Protein AF-A0A933IHC4-F1 (afdb_monomer_lite)

pLDDT: mean 95.95, std 3.66, range [78.44, 98.06]

Foldseek 3Di:
DAEEQEECDDVSVVVQVVCVVVPHHYDYDYDPVVVVVVD

Sequence (39 aa):
MKTVIAGAGALGSVLGGYFAQVGADVTLIARKAHVEAIR

Secondary structure (DSSP, 8-state):
-EEEEE--SHHHHHHHHHHHHTT-EEEEE--HHHHHHH-

Structure (mmCIF, N/CA/C/O backbone):
data_AF-A0A933IHC4-F1
#
_entry.id   AF-A0A933IHC4-F1
#
loop_
_atom_site.group_PDB
_atom_site.id
_atom_site.type_symbol
_atom_site.label_atom_id
_atom_site.label_alt_id
_atom_site.label_comp_id
_atom_site.label_asym_id
_atom_site.label_entity_id
_atom_site.label_seq_id
_atom_site.pdbx_PDB_ins_code
_atom_site.Cartn_x
_atom_site.Cartn_y
_atom_site.Cartn_z
_atom_site.occupancy
_atom_site.B_iso_or_equiv
_atom_site.auth_seq_id
_atom_site.auth_comp_id
_atom_site.auth_asym_id
_atom_site.auth_atom_id
_atom_site.pdbx_PDB_model_num
ATOM 1 N N . MET A 1 1 ? -10.772 7.480 14.004 1.00 87.06 1 MET A N 1
ATOM 2 C CA . MET A 1 1 ? -9.308 7.677 14.119 1.00 87.06 1 MET A CA 1
ATOM 3 C C . MET A 1 1 ? -8.742 7.708 12.711 1.00 87.06 1 MET A C 1
ATOM 5 O O . MET A 1 1 ? -9.224 6.924 11.905 1.00 87.06 1 MET A O 1
ATOM 9 N N . LYS A 1 2 ? -7.803 8.610 12.402 1.00 94.44 2 LYS A N 1
ATOM 10 C CA . LYS A 1 2 ? -7.169 8.686 11.076 1.00 94.44 2 LYS A CA 1
ATOM 11 C C . LYS A 1 2 ? -5.775 8.079 11.133 1.00 94.44 2 LYS A C 1
ATOM 13 O O . LYS A 1 2 ? -5.011 8.432 12.030 1.00 94.44 2 LYS A O 1
ATOM 18 N N . THR A 1 3 ? -5.453 7.210 10.184 1.00 97.12 3 THR A N 1
ATOM 19 C CA . THR A 1 3 ? -4.179 6.489 10.130 1.00 97.12 3 THR A CA 1
ATOM 20 C C . THR A 1 3 ? -3.416 6.880 8.873 1.00 97.12 3 THR A C 1
ATOM 22 O O . THR A 1 3 ? -3.952 6.848 7.769 1.00 97.12 3 THR A O 1
ATOM 25 N N . VAL A 1 4 ? -2.142 7.233 9.024 1.00 98.06 4 VAL A N 1
ATOM 26 C CA . VAL A 1 4 ? -1.253 7.530 7.896 1.00 98.06 4 VAL A CA 1
ATOM 27 C C . VAL A 1 4 ? -0.182 6.455 7.817 1.00 98.06 4 VAL A C 1
ATOM 29 O O . VAL A 1 4 ? 0.480 6.171 8.812 1.00 98.06 4 VAL A O 1
ATOM 32 N N . ILE A 1 5 ? 0.019 5.894 6.626 1.00 97.81 5 ILE A N 1
ATOM 33 C CA . ILE A 1 5 ? 1.136 4.989 6.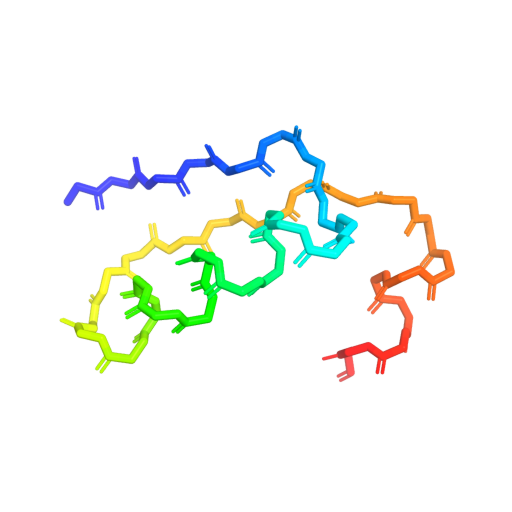349 1.00 97.81 5 ILE A CA 1
ATOM 34 C C . ILE A 1 5 ? 2.133 5.71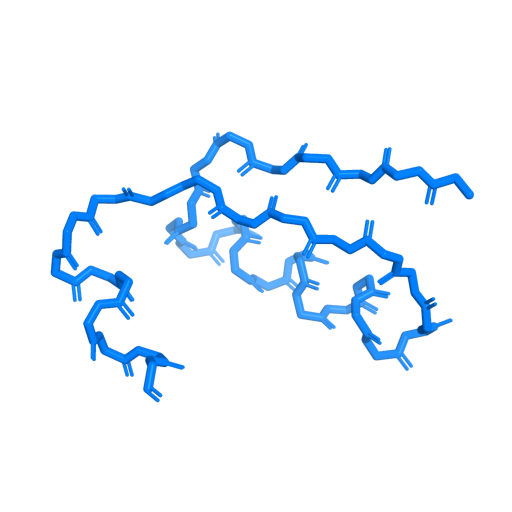0 5.445 1.00 97.81 5 ILE A C 1
ATOM 36 O O . ILE A 1 5 ? 1.876 5.965 4.265 1.00 97.81 5 ILE A O 1
ATOM 40 N N . ALA A 1 6 ? 3.289 6.043 6.019 1.00 97.44 6 ALA A N 1
ATOM 41 C CA . ALA A 1 6 ? 4.397 6.669 5.313 1.00 97.44 6 ALA A CA 1
ATOM 42 C C . ALA A 1 6 ? 5.194 5.619 4.520 1.00 97.44 6 ALA A C 1
ATOM 44 O O . ALA A 1 6 ? 6.185 5.078 5.001 1.00 97.44 6 ALA A O 1
ATOM 45 N N . GLY A 1 7 ? 4.743 5.336 3.295 1.00 96.50 7 GLY A N 1
ATOM 46 C CA . GLY A 1 7 ? 5.399 4.431 2.353 1.00 96.50 7 GLY A CA 1
ATOM 47 C C . GLY A 1 7 ? 4.485 3.316 1.849 1.00 96.50 7 GLY A C 1
ATOM 48 O O . GLY A 1 7 ? 4.470 2.227 2.411 1.00 96.50 7 GLY A O 1
ATOM 49 N N . ALA A 1 8 ? 3.794 3.540 0.729 1.00 96.06 8 ALA A N 1
ATOM 50 C CA . ALA A 1 8 ? 2.984 2.520 0.046 1.00 96.06 8 ALA A CA 1
ATOM 51 C C . ALA A 1 8 ? 3.821 1.626 -0.896 1.00 96.06 8 ALA A C 1
ATOM 53 O O . ALA A 1 8 ? 3.608 1.575 -2.108 1.00 96.06 8 ALA A O 1
ATOM 54 N N . GLY A 1 9 ? 4.861 0.996 -0.345 1.00 94.44 9 GLY A N 1
ATOM 55 C CA . GLY A 1 9 ? 5.571 -0.114 -0.993 1.00 94.44 9 GLY A CA 1
ATOM 56 C C . GLY A 1 9 ? 4.891 -1.450 -0.681 1.00 94.44 9 GLY A C 1
ATOM 57 O O . GLY A 1 9 ? 3.731 -1.470 -0.288 1.00 94.44 9 GLY A O 1
ATOM 58 N N . ALA A 1 10 ? 5.619 -2.565 -0.774 1.00 96.38 10 ALA A N 1
ATOM 59 C CA . ALA A 1 10 ? 5.064 -3.897 -0.499 1.00 96.38 10 ALA A CA 1
ATOM 60 C C . ALA A 1 10 ? 4.327 -3.980 0.856 1.00 96.38 10 ALA A C 1
ATOM 62 O O . ALA A 1 10 ? 3.133 -4.261 0.900 1.00 96.38 10 ALA A O 1
ATOM 63 N N . LEU A 1 11 ? 5.012 -3.672 1.962 1.00 97.75 11 LEU A N 1
ATOM 64 C CA . LEU A 1 11 ? 4.429 -3.809 3.302 1.00 97.75 11 LEU A CA 1
ATOM 65 C C . LEU A 1 11 ? 3.363 -2.753 3.604 1.00 97.75 11 LEU A C 1
ATOM 67 O O . LEU A 1 11 ? 2.297 -3.088 4.116 1.00 97.75 11 LEU A O 1
ATOM 71 N N . GLY A 1 12 ? 3.630 -1.486 3.280 1.00 97.38 12 GLY A N 1
ATOM 72 C CA . GLY A 1 12 ? 2.692 -0.405 3.583 1.00 97.38 12 GLY A CA 1
ATOM 73 C C . GLY A 1 12 ? 1.368 -0.543 2.835 1.00 97.38 12 GLY A C 1
ATOM 74 O O . GLY A 1 12 ? 0.321 -0.262 3.412 1.00 97.38 12 GLY A O 1
ATOM 75 N N . SER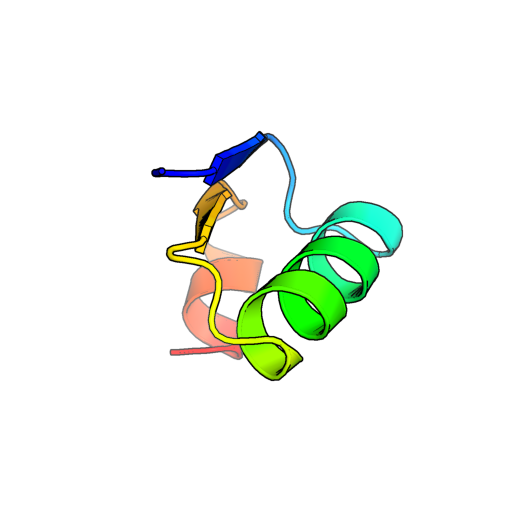 A 1 13 ? 1.395 -1.045 1.598 1.00 96.50 13 SER A N 1
ATOM 76 C CA . SER A 1 13 ? 0.177 -1.301 0.825 1.00 96.50 13 SER A CA 1
ATOM 77 C C . SER A 1 13 ? -0.617 -2.490 1.366 1.00 96.50 13 SER A C 1
ATOM 79 O O . SER A 1 13 ? -1.838 -2.405 1.440 1.00 96.50 13 SER A O 1
ATOM 81 N N . VAL A 1 14 ? 0.043 -3.568 1.810 1.00 97.75 14 VAL A N 1
ATOM 82 C CA . VAL A 1 14 ? -0.641 -4.718 2.434 1.00 97.75 14 VAL A CA 1
ATOM 83 C C . VAL A 1 14 ? -1.307 -4.312 3.748 1.00 97.75 14 VAL A C 1
ATOM 85 O O . VAL A 1 14 ? -2.498 -4.549 3.935 1.00 97.75 14 VAL A O 1
ATOM 88 N N . LEU A 1 15 ? -0.566 -3.659 4.647 1.00 97.94 15 LEU A N 1
ATOM 89 C CA . LEU A 1 15 ? -1.109 -3.212 5.933 1.00 97.94 15 LEU A CA 1
ATOM 90 C C . LEU A 1 15 ? -2.220 -2.176 5.745 1.00 97.94 15 LEU A C 1
ATOM 92 O O . LEU A 1 15 ? -3.273 -2.281 6.367 1.00 97.94 15 LEU A O 1
ATOM 96 N N . GLY A 1 16 ? -2.009 -1.206 4.853 1.00 97.25 16 GLY A N 1
ATOM 97 C CA . GLY A 1 16 ? -3.013 -0.198 4.532 1.00 97.25 16 GLY A CA 1
ATOM 98 C C . GLY A 1 16 ? -4.274 -0.784 3.914 1.00 97.25 16 GLY A C 1
ATOM 99 O O . GLY A 1 16 ? -5.368 -0.364 4.275 1.00 97.25 16 GLY A O 1
ATOM 100 N N . GLY A 1 17 ? -4.128 -1.791 3.049 1.00 96.62 17 GLY A N 1
ATOM 101 C CA . GLY A 1 17 ? -5.244 -2.547 2.491 1.00 96.62 17 GLY A CA 1
ATOM 102 C C . GLY A 1 17 ? -6.053 -3.258 3.574 1.00 96.62 17 GLY A C 1
ATOM 103 O O . GLY A 1 17 ? -7.265 -3.077 3.635 1.00 96.62 17 GLY A O 1
ATOM 104 N N . TYR A 1 18 ? -5.396 -3.988 4.483 1.00 97.94 18 TYR A N 1
ATOM 105 C CA . TYR A 1 18 ? -6.086 -4.637 5.604 1.00 97.94 18 TYR A CA 1
ATOM 106 C C . TYR A 1 18 ? -6.783 -3.635 6.528 1.00 97.94 18 TYR A C 1
ATOM 108 O O . TYR A 1 18 ? -7.912 -3.868 6.955 1.00 97.94 18 TYR A O 1
ATOM 116 N N . PHE A 1 19 ? -6.149 -2.499 6.816 1.00 97.62 19 PHE A N 1
ATOM 117 C CA . PHE A 1 19 ? -6.767 -1.448 7.622 1.00 97.62 19 PHE A CA 1
ATOM 118 C C . PHE A 1 19 ? -7.992 -0.842 6.925 1.00 97.62 19 PHE A C 1
ATOM 120 O O . PHE A 1 19 ? -9.030 -0.661 7.562 1.00 97.62 19 PHE A O 1
ATOM 127 N N . ALA A 1 20 ? -7.913 -0.589 5.619 1.00 97.12 20 ALA A N 1
ATOM 128 C CA . ALA A 1 20 ? -9.055 -0.125 4.841 1.00 97.12 20 ALA A CA 1
ATOM 129 C C . ALA A 1 20 ? -10.193 -1.166 4.815 1.00 97.12 20 ALA A C 1
ATOM 131 O O . ALA A 1 20 ? -11.357 -0.800 4.958 1.00 97.12 20 ALA A O 1
ATOM 132 N N . GLN A 1 21 ? -9.875 -2.464 4.711 1.00 97.62 21 GLN A N 1
ATOM 133 C CA . GLN A 1 21 ? -10.866 -3.552 4.720 1.00 97.62 21 GLN A CA 1
ATOM 134 C C . GLN A 1 21 ? -11.675 -3.630 6.020 1.00 97.62 21 GLN A C 1
ATOM 136 O O . GLN A 1 21 ? -12.850 -3.983 5.979 1.00 97.62 21 GLN A O 1
ATOM 141 N N . VAL A 1 22 ? -11.082 -3.275 7.163 1.00 97.56 22 VAL A N 1
ATOM 142 C CA . VAL A 1 22 ? -11.794 -3.215 8.455 1.00 97.56 22 VAL A CA 1
ATOM 143 C C . VAL A 1 22 ? -12.469 -1.859 8.711 1.00 97.56 22 VAL A C 1
ATOM 145 O O . VAL A 1 22 ? -12.953 -1.607 9.812 1.00 97.56 22 VAL A O 1
ATOM 148 N N . GLY A 1 23 ? -12.510 -0.977 7.706 1.00 97.38 23 GLY A N 1
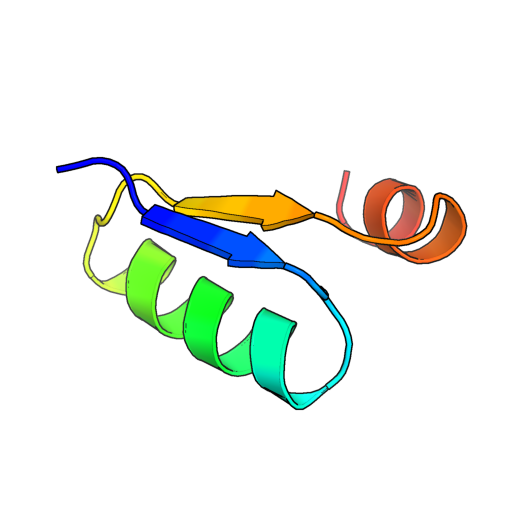ATOM 149 C CA . GLY A 1 23 ? -13.197 0.314 7.763 1.00 97.38 23 GLY A CA 1
ATOM 150 C C . GLY A 1 23 ? -12.394 1.447 8.407 1.00 97.38 23 GLY A C 1
ATOM 151 O O . GLY A 1 23 ? -12.977 2.465 8.783 1.00 97.38 23 GLY A O 1
ATOM 152 N N . ALA A 1 24 ? -11.074 1.302 8.562 1.00 97.56 24 ALA A N 1
ATOM 153 C CA . ALA A 1 24 ? -10.241 2.394 9.057 1.00 97.56 24 ALA A CA 1
ATOM 154 C C . ALA A 1 24 ? -10.054 3.492 7.991 1.00 97.56 24 ALA A C 1
ATOM 156 O O . ALA A 1 24 ? -9.837 3.204 6.815 1.00 97.56 24 ALA A O 1
ATOM 157 N N . ASP A 1 25 ? -10.065 4.757 8.422 1.00 98.00 25 ASP A N 1
ATOM 158 C CA . ASP A 1 25 ? -9.725 5.914 7.581 1.00 98.00 25 ASP A CA 1
ATOM 159 C C . ASP A 1 25 ? -8.196 5.983 7.406 1.00 98.00 25 ASP A C 1
ATOM 161 O O . ASP A 1 25 ? -7.478 6.467 8.291 1.00 98.00 25 ASP A O 1
ATOM 165 N N . VAL A 1 26 ? -7.698 5.411 6.302 1.00 97.75 26 VAL A N 1
ATOM 166 C CA . VAL A 1 26 ? -6.269 5.277 5.985 1.00 97.75 26 VAL A CA 1
ATOM 167 C C . VAL A 1 26 ? -5.869 6.151 4.805 1.00 97.75 26 VAL A C 1
ATOM 169 O O . VAL A 1 26 ? -6.413 6.031 3.710 1.00 97.75 26 VAL A O 1
ATOM 172 N N . THR A 1 27 ? -4.802 6.924 4.999 1.00 97.75 27 THR A N 1
ATOM 173 C CA . THR A 1 27 ? -4.096 7.625 3.923 1.00 97.75 27 THR A CA 1
ATOM 174 C C . THR A 1 27 ? -2.734 6.983 3.681 1.00 97.75 27 THR A C 1
ATOM 176 O O . THR A 1 27 ? -1.899 6.888 4.585 1.00 97.75 27 THR A O 1
ATOM 179 N N . LEU A 1 28 ? -2.481 6.588 2.434 1.00 97.62 28 LEU A N 1
ATOM 180 C CA . LEU A 1 28 ? -1.190 6.077 1.982 1.00 97.62 28 LEU A CA 1
ATOM 181 C C . LEU A 1 28 ? -0.340 7.207 1.392 1.00 97.62 28 LEU A C 1
ATOM 183 O O . LEU A 1 28 ? -0.748 7.864 0.437 1.00 97.62 28 LEU A O 1
ATOM 187 N N . ILE A 1 29 ? 0.872 7.404 1.914 1.00 97.75 29 ILE A N 1
ATOM 188 C CA . ILE A 1 29 ? 1.873 8.274 1.284 1.00 97.75 29 ILE A CA 1
ATOM 189 C C . ILE A 1 29 ? 2.771 7.401 0.411 1.00 97.75 29 ILE A C 1
ATOM 191 O O . ILE A 1 29 ? 3.434 6.483 0.899 1.00 97.75 29 ILE A O 1
ATOM 195 N N . ALA A 1 30 ? 2.816 7.691 -0.885 1.00 97.12 30 ALA A N 1
ATOM 196 C CA . ALA A 1 30 ? 3.570 6.907 -1.854 1.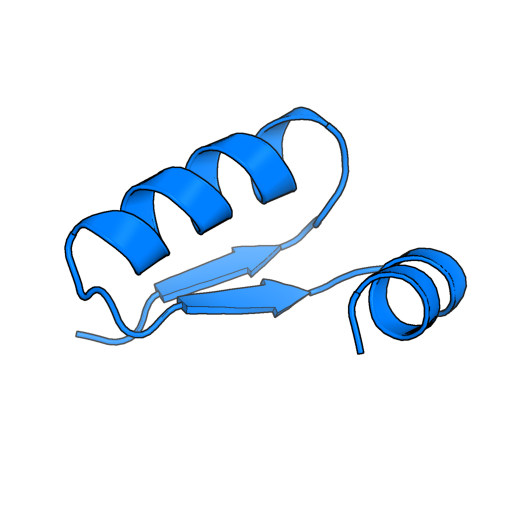00 97.12 30 ALA A CA 1
ATOM 197 C C . ALA A 1 30 ? 4.326 7.792 -2.848 1.00 97.12 30 ALA A C 1
ATOM 199 O O . ALA A 1 30 ? 4.114 9.002 -2.932 1.00 97.12 30 ALA A O 1
ATOM 200 N N . ARG A 1 31 ? 5.222 7.179 -3.626 1.00 96.94 31 ARG A N 1
ATOM 201 C CA . ARG A 1 31 ? 5.798 7.826 -4.813 1.00 96.94 31 ARG A CA 1
ATOM 202 C C . ARG A 1 31 ? 4.721 7.946 -5.891 1.00 96.94 31 ARG A C 1
ATOM 204 O O . ARG A 1 31 ? 3.831 7.104 -5.959 1.00 96.94 31 ARG A O 1
ATOM 211 N N . LYS A 1 32 ? 4.840 8.957 -6.758 1.00 97.50 32 LYS A N 1
ATOM 212 C CA . LYS A 1 32 ? 3.847 9.279 -7.797 1.00 97.50 32 LYS A CA 1
ATOM 213 C C . LYS A 1 32 ? 3.386 8.052 -8.598 1.00 97.50 32 LYS A C 1
ATOM 215 O O . LYS A 1 32 ? 2.190 7.808 -8.660 1.00 97.50 32 LYS A O 1
ATOM 220 N N . ALA A 1 33 ? 4.325 7.237 -9.086 1.00 95.69 33 ALA A N 1
ATOM 221 C CA . ALA A 1 33 ? 4.017 6.027 -9.852 1.00 95.69 33 ALA A CA 1
ATOM 222 C C . ALA A 1 33 ? 3.111 5.030 -9.101 1.00 95.69 33 ALA A C 1
ATOM 224 O O . ALA A 1 33 ? 2.254 4.403 -9.708 1.00 95.69 33 ALA A O 1
ATOM 225 N N . HIS A 1 34 ? 3.264 4.894 -7.778 1.00 94.56 34 HIS A N 1
ATOM 226 C CA . HIS A 1 34 ? 2.413 4.003 -6.981 1.00 94.56 34 HIS A CA 1
ATOM 227 C C . HIS A 1 34 ? 1.015 4.593 -6.776 1.00 94.56 34 HIS A C 1
ATOM 229 O O . HIS A 1 34 ? 0.046 3.846 -6.776 1.00 94.56 34 HIS A O 1
ATOM 235 N N . VAL A 1 35 ? 0.905 5.919 -6.606 1.00 95.75 35 VAL A N 1
ATOM 236 C CA . VAL A 1 35 ? -0.397 6.600 -6.486 1.00 95.75 35 VAL A CA 1
ATOM 237 C C . VAL A 1 35 ? -1.181 6.472 -7.788 1.00 95.75 35 VAL A C 1
ATOM 239 O O . VAL A 1 35 ? -2.362 6.157 -7.757 1.00 95.75 35 VAL A O 1
ATOM 242 N N . GLU A 1 36 ? -0.525 6.689 -8.927 1.00 96.25 36 GLU A N 1
ATOM 243 C CA . GLU A 1 36 ? -1.150 6.574 -10.250 1.00 96.25 36 GLU A CA 1
ATOM 244 C C . GLU A 1 36 ? -1.578 5.139 -10.576 1.00 96.25 36 GLU A C 1
ATOM 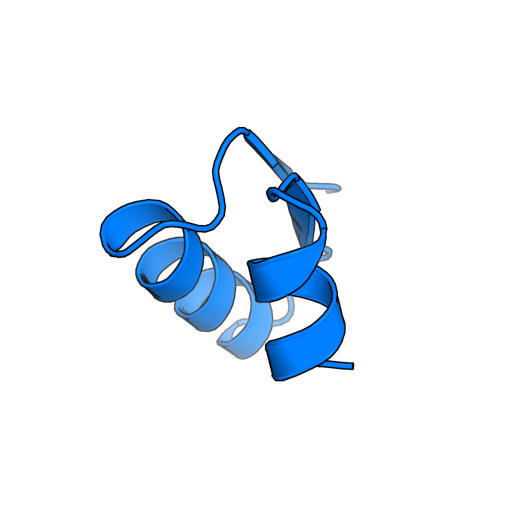246 O O . GLU A 1 36 ? -2.561 4.955 -11.281 1.00 96.25 36 GLU A O 1
ATOM 251 N N . ALA A 1 37 ? -0.894 4.128 -10.035 1.00 93.12 37 ALA A N 1
ATOM 252 C CA . ALA A 1 37 ? -1.246 2.725 -10.249 1.00 93.12 37 ALA A CA 1
ATOM 253 C C . ALA A 1 37 ? -2.524 2.271 -9.515 1.00 93.12 37 ALA A C 1
ATOM 255 O O . ALA A 1 37 ? -3.067 1.223 -9.856 1.00 93.12 37 ALA A O 1
ATOM 256 N N . ILE A 1 38 ? -2.974 3.009 -8.494 1.00 88.44 38 ILE A N 1
ATOM 257 C CA . ILE A 1 38 ? -4.127 2.639 -7.648 1.00 88.44 38 ILE A CA 1
ATOM 258 C C . ILE A 1 38 ? -5.268 3.663 -7.685 1.00 88.44 38 ILE A C 1
ATOM 260 O O . ILE A 1 38 ? -6.257 3.489 -6.973 1.00 88.44 38 ILE A O 1
ATOM 264 N N . ARG A 1 39 ? -5.097 4.753 -8.438 1.00 78.44 39 ARG A N 1
ATOM 265 C CA . ARG A 1 39 ? -6.105 5.800 -8.614 1.00 78.44 39 ARG A CA 1
ATOM 266 C C . ARG A 1 39 ? -7.084 5.418 -9.713 1.00 78.44 39 ARG A C 1
ATOM 268 O O . ARG A 1 39 ? -8.272 5.759 -9.535 1.00 78.44 39 ARG A O 1
#

Radius of gyration: 9.49 Å; chains: 1; bounding box: 19×14×24 Å